Protein AF-V5GGC7-F1 (afdb_monomer_lite)

Foldseek 3Di:
DDDPPPPPVCCVPQPPQADPQQVCQVCQLPCVCVLLVNVVPDDPVCSNVVSQVLCCVQQNHPDGGDLVSVVSVVVSNCCRPPDVVVVVVQVVCVVPDPDDGDDDDDDDQPDPDHVVCSHHPPPDD

pLDDT: mean 83.16, std 19.88, range [35.62, 98.25]

Sequence (125 aa):
LGLPPTLPMKDCFLQDFTINLEEVDKTWVDIAPYLLDCNDTLPALKKGTVAKEVLDYYLGPGEKINKKNFKKFTQIFTDRLFAVPAEVSAKMQAKVNKSPVYVYHFNYSEGENNAAQSYIGSEIE

Structure (mmCIF, N/CA/C/O backbone):
data_AF-V5GGC7-F1
#
_entry.id   AF-V5GGC7-F1
#
loop_
_atom_site.group_PDB
_atom_site.id
_atom_site.type_symbol
_atom_site.label_atom_id
_atom_site.label_alt_id
_atom_site.label_comp_id
_atom_site.label_asym_id
_atom_site.label_entity_id
_atom_site.label_seq_id
_atom_site.pdbx_PDB_ins_code
_atom_site.Cartn_x
_atom_site.Cartn_y
_atom_site.Cartn_z
_atom_site.occupancy
_atom_site.B_iso_or_equiv
_atom_site.auth_seq_id
_atom_site.auth_comp_id
_atom_site.auth_asym_id
_atom_site.auth_atom_id
_atom_site.pdbx_PDB_model_num
ATOM 1 N N . LEU A 1 1 ? -7.652 52.460 -11.076 1.00 35.62 1 LEU A N 1
ATOM 2 C CA . LEU A 1 1 ? -8.289 51.126 -11.031 1.00 35.62 1 LEU A CA 1
ATOM 3 C C . LEU A 1 1 ? -7.218 50.141 -10.588 1.00 35.62 1 LEU A C 1
ATOM 5 O O . LEU A 1 1 ? -6.442 49.686 -11.415 1.00 35.62 1 LEU A O 1
ATOM 9 N N . GLY A 1 2 ? -7.066 49.961 -9.274 1.00 36.91 2 GLY A N 1
ATOM 10 C CA . GLY A 1 2 ? -6.073 49.038 -8.726 1.00 36.91 2 GLY A CA 1
ATOM 11 C C . GLY A 1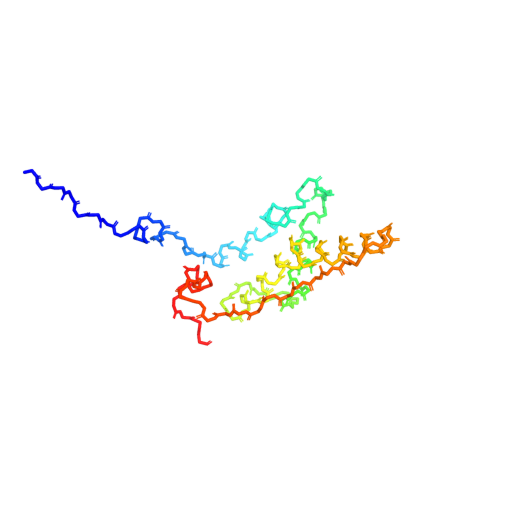 2 ? -6.534 47.611 -8.983 1.00 36.91 2 GLY A C 1
ATOM 12 O O . GLY A 1 2 ? -7.654 47.264 -8.614 1.00 36.91 2 GLY A O 1
ATOM 13 N N . LEU A 1 3 ? -5.701 46.819 -9.654 1.00 37.25 3 LEU A N 1
ATOM 14 C CA . LEU A 1 3 ? -5.888 45.375 -9.712 1.00 37.25 3 LEU A CA 1
ATOM 15 C C . LEU A 1 3 ? -5.900 44.846 -8.268 1.00 37.25 3 LEU A C 1
ATOM 17 O O . LEU A 1 3 ? -5.064 45.290 -7.473 1.00 37.25 3 LEU A O 1
ATOM 21 N N . PRO A 1 4 ? -6.838 43.957 -7.899 1.00 43.66 4 PRO A N 1
ATOM 22 C CA . PRO A 1 4 ? -6.819 43.358 -6.575 1.00 43.66 4 PRO A CA 1
ATOM 23 C C . PRO A 1 4 ? -5.471 42.651 -6.366 1.00 43.66 4 PRO A C 1
ATOM 25 O O . PRO A 1 4 ? -4.938 42.073 -7.321 1.00 43.66 4 PRO A O 1
ATOM 28 N N . PRO A 1 5 ? -4.901 42.705 -5.147 1.00 48.44 5 PRO A N 1
ATOM 29 C CA . PRO A 1 5 ? -3.684 41.977 -4.848 1.00 48.44 5 PRO A CA 1
ATOM 30 C C . PRO A 1 5 ? -3.945 40.507 -5.155 1.00 48.44 5 PRO A C 1
ATOM 32 O O . PRO A 1 5 ? -4.913 39.923 -4.667 1.00 48.44 5 PRO A O 1
ATOM 35 N N . THR A 1 6 ? -3.109 39.931 -6.014 1.00 53.75 6 THR A N 1
ATOM 36 C CA . THR A 1 6 ? -3.099 38.497 -6.264 1.00 53.75 6 THR A CA 1
ATOM 37 C C . THR A 1 6 ? -2.844 37.821 -4.926 1.00 53.75 6 THR A C 1
ATOM 39 O O . THR A 1 6 ? -1.709 37.824 -4.443 1.00 53.75 6 THR A O 1
ATOM 42 N N . LEU A 1 7 ? -3.895 37.280 -4.307 1.00 43.56 7 LEU A N 1
ATOM 43 C CA . LEU A 1 7 ? -3.731 36.288 -3.256 1.00 43.56 7 LEU A CA 1
ATOM 44 C C . LEU A 1 7 ? -2.772 35.231 -3.814 1.00 43.56 7 LEU A C 1
ATOM 46 O O . LEU A 1 7 ? -3.002 34.739 -4.927 1.00 43.56 7 LEU A O 1
ATOM 50 N N . PRO A 1 8 ? -1.653 34.944 -3.133 1.00 50.12 8 PRO A N 1
ATOM 51 C CA . PRO A 1 8 ? -0.705 33.976 -3.643 1.00 50.12 8 PRO A CA 1
ATOM 52 C C . PRO A 1 8 ? -1.450 32.644 -3.781 1.00 50.12 8 PRO A C 1
ATOM 54 O O . PRO A 1 8 ? -2.202 32.254 -2.897 1.00 50.12 8 PRO A O 1
ATOM 57 N N . MET A 1 9 ? -1.276 31.959 -4.913 1.00 42.69 9 MET A N 1
ATOM 58 C CA . MET A 1 9 ? -2.034 30.754 -5.299 1.00 42.69 9 MET A CA 1
ATOM 59 C C . MET A 1 9 ? -2.060 29.657 -4.214 1.00 42.69 9 MET A C 1
ATOM 61 O O . MET A 1 9 ? -3.005 28.875 -4.148 1.00 42.69 9 MET A O 1
ATOM 65 N N . LYS A 1 10 ? -1.061 29.655 -3.323 1.00 43.50 10 LYS A N 1
ATOM 66 C CA . LYS A 1 10 ? -0.992 28.823 -2.115 1.00 43.50 10 LYS A CA 1
ATOM 67 C C . LYS A 1 10 ? -2.172 29.036 -1.153 1.00 43.50 10 LYS A C 1
ATOM 69 O O . LYS A 1 10 ? -2.641 28.075 -0.566 1.00 43.50 10 LYS A O 1
ATOM 74 N N . ASP A 1 11 ? -2.704 30.250 -1.044 1.00 41.56 11 ASP A N 1
ATOM 75 C CA . ASP A 1 11 ? -3.773 30.576 -0.094 1.00 41.56 11 ASP A CA 1
ATOM 76 C C . ASP A 1 11 ? -5.158 30.177 -0.635 1.00 41.56 11 ASP A C 1
ATOM 78 O O . ASP A 1 11 ? -6.054 29.873 0.143 1.00 41.56 11 ASP A O 1
ATOM 82 N N . CYS A 1 12 ? -5.328 30.110 -1.963 1.00 38.84 12 CYS A N 1
ATOM 83 C CA . CYS A 1 12 ? -6.606 29.772 -2.608 1.00 38.84 12 CYS A CA 1
ATOM 84 C C . CYS A 1 12 ? -6.862 28.256 -2.717 1.00 38.84 12 CYS A C 1
ATOM 86 O O . CYS A 1 12 ? -8.011 27.838 -2.823 1.00 38.84 12 CYS A O 1
ATOM 88 N N . PHE A 1 13 ? -5.806 27.433 -2.720 1.00 42.31 13 PHE A N 1
ATOM 89 C CA . PHE A 1 13 ? -5.909 25.975 -2.896 1.00 42.31 13 PHE A CA 1
ATOM 90 C C . PHE A 1 13 ? -5.666 25.161 -1.617 1.00 42.31 13 PHE A C 1
ATOM 92 O O . PHE A 1 13 ? -6.007 23.981 -1.593 1.00 42.31 13 PHE A O 1
ATOM 99 N N . LEU A 1 14 ? -5.081 25.749 -0.566 1.00 44.50 14 LEU A N 1
ATOM 100 C CA . LEU A 1 14 ? -4.595 24.992 0.600 1.00 44.50 14 LEU A CA 1
ATOM 101 C C . LEU A 1 14 ? -5.358 25.253 1.903 1.00 44.50 14 LEU A C 1
ATOM 103 O O . LEU A 1 14 ? -5.061 24.605 2.901 1.00 44.50 14 LEU A O 1
ATOM 107 N N . GLN A 1 15 ? -6.331 26.168 1.925 1.00 40.88 15 GLN A N 1
ATOM 108 C CA . GLN A 1 15 ? -7.009 26.535 3.175 1.00 40.88 15 GLN A CA 1
ATOM 109 C C . GLN A 1 15 ? -7.952 25.458 3.742 1.00 40.88 15 GLN A C 1
ATOM 111 O O . GLN A 1 15 ? -8.310 25.572 4.907 1.00 40.88 15 GLN A O 1
ATOM 116 N N . ASP A 1 16 ? -8.270 24.389 2.998 1.00 46.44 16 ASP A N 1
ATOM 117 C CA . ASP A 1 16 ? -9.291 23.408 3.420 1.00 46.44 16 ASP A CA 1
ATOM 118 C C . ASP A 1 16 ? -8.895 21.920 3.317 1.00 46.44 16 ASP A C 1
ATOM 120 O O . ASP A 1 16 ? -9.721 21.045 3.564 1.00 46.44 16 ASP A O 1
ATOM 124 N N . PHE A 1 17 ? -7.642 21.574 2.998 1.00 55.06 17 PHE A N 1
ATOM 125 C CA . PHE A 1 17 ? -7.244 20.164 2.813 1.00 55.06 17 PHE A CA 1
ATOM 126 C C . PHE A 1 17 ? -6.549 19.554 4.042 1.00 55.06 17 PHE A C 1
ATOM 128 O O . PHE A 1 17 ? -5.549 18.848 3.923 1.00 55.06 17 PHE A O 1
ATOM 135 N N . THR A 1 18 ? -7.055 19.830 5.247 1.00 60.31 18 THR A N 1
ATOM 136 C CA . THR A 1 18 ? -6.588 19.104 6.441 1.00 60.31 18 THR A CA 1
ATOM 137 C C . THR A 1 18 ? -7.306 17.763 6.514 1.00 60.31 18 THR A C 1
ATOM 139 O O . THR A 1 18 ? -8.531 17.713 6.606 1.00 60.31 18 THR A O 1
ATOM 142 N N . ILE A 1 19 ? -6.555 16.661 6.486 1.00 73.62 19 ILE A N 1
ATOM 143 C CA . ILE A 1 19 ? -7.147 15.323 6.589 1.00 73.62 19 ILE A CA 1
ATOM 144 C C . ILE A 1 19 ? -7.630 15.089 8.026 1.00 73.62 19 ILE A C 1
ATOM 146 O O . ILE A 1 19 ? -6.834 15.058 8.968 1.00 73.62 19 ILE A O 1
ATOM 150 N N . ASN A 1 20 ? -8.931 14.845 8.193 1.00 87.50 20 ASN A N 1
ATOM 151 C CA . ASN A 1 20 ? -9.494 14.398 9.462 1.00 87.50 20 ASN A CA 1
ATOM 152 C C . ASN A 1 20 ? -9.248 12.891 9.662 1.00 87.50 20 ASN A C 1
ATOM 154 O O . ASN A 1 20 ? -10.041 12.050 9.241 1.00 87.50 20 ASN A O 1
ATOM 158 N N . LEU A 1 21 ? -8.137 12.542 10.318 1.00 89.38 21 LEU A N 1
ATOM 159 C CA . LEU A 1 21 ? -7.753 11.142 10.547 1.00 89.38 21 LEU A CA 1
ATOM 160 C C . LEU A 1 21 ? -8.768 10.357 11.388 1.00 89.38 21 LEU A C 1
ATOM 162 O O . LEU A 1 21 ? -8.889 9.151 11.205 1.00 89.38 21 LEU A O 1
ATOM 166 N N . GLU A 1 22 ? -9.510 11.018 12.279 1.00 91.69 22 GLU A N 1
ATOM 167 C CA . GLU A 1 22 ? -10.530 10.351 13.094 1.00 91.69 22 GLU A CA 1
ATOM 168 C C . GLU A 1 22 ? -11.735 9.923 12.243 1.00 91.69 22 GLU A C 1
ATOM 170 O O . GLU A 1 22 ? -12.304 8.852 12.447 1.00 91.69 22 GLU A O 1
ATOM 175 N N . GLU A 1 23 ? -12.124 10.745 11.270 1.00 92.25 23 GLU A N 1
ATOM 176 C CA . GLU A 1 23 ? -13.183 10.402 10.321 1.00 92.25 23 GLU A CA 1
ATOM 177 C C . GLU A 1 23 ? -12.750 9.278 9.377 1.00 92.25 23 GLU A C 1
ATOM 179 O O . GLU A 1 23 ? -13.516 8.340 9.145 1.00 92.25 23 GLU A O 1
ATOM 184 N N . VAL A 1 24 ? -11.503 9.326 8.902 1.00 92.88 24 VAL A N 1
ATOM 185 C CA . VAL A 1 24 ? -10.911 8.258 8.085 1.00 92.88 24 VAL A CA 1
ATOM 186 C C . VAL A 1 24 ? -10.876 6.937 8.858 1.00 92.88 24 VAL A C 1
ATOM 188 O O . VAL A 1 24 ? -11.276 5.919 8.308 1.00 92.88 24 VAL A O 1
ATOM 191 N N . ASP A 1 25 ? -10.468 6.941 10.131 1.00 95.75 25 ASP A N 1
ATOM 192 C CA . ASP A 1 25 ? -10.490 5.754 11.004 1.00 95.75 25 ASP A CA 1
ATOM 193 C C . ASP A 1 25 ? -11.897 5.156 11.120 1.00 95.75 25 ASP A C 1
ATOM 195 O O . ASP A 1 25 ? -12.100 3.962 10.899 1.00 95.75 25 ASP A O 1
ATOM 199 N N . LYS A 1 26 ? -12.896 6.006 11.393 1.00 96.56 26 LYS A N 1
ATOM 200 C CA . LYS A 1 26 ? -14.296 5.587 11.559 1.00 96.56 26 LYS A CA 1
ATOM 201 C C . LYS A 1 26 ? -14.909 5.013 10.284 1.00 96.56 26 LYS A C 1
ATOM 203 O O . LYS A 1 26 ? -15.737 4.112 10.372 1.00 96.56 26 LYS A O 1
ATOM 208 N N . THR A 1 27 ? -14.537 5.548 9.124 1.00 96.19 27 THR A N 1
ATOM 209 C CA . THR A 1 27 ? -15.151 5.215 7.827 1.00 96.19 27 THR A CA 1
ATOM 210 C C . THR A 1 27 ? -14.279 4.312 6.958 1.00 96.19 27 THR A C 1
ATOM 212 O O . THR A 1 27 ? -14.674 3.972 5.843 1.00 96.19 27 THR A O 1
AT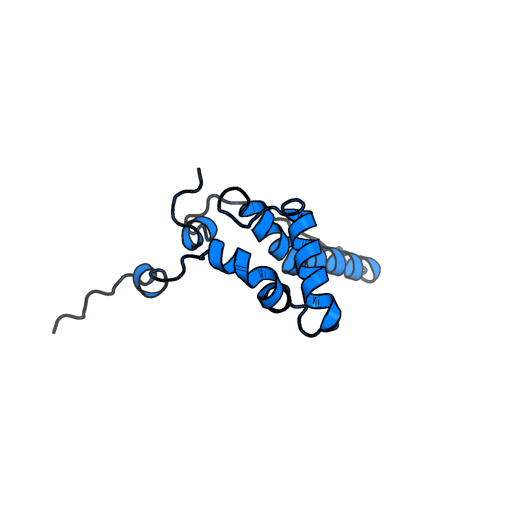OM 215 N N . TRP A 1 28 ? -13.114 3.877 7.456 1.00 96.00 28 TRP A N 1
ATOM 216 C CA . TRP A 1 28 ? -12.098 3.163 6.678 1.00 96.00 28 TRP A CA 1
ATOM 217 C C . TRP A 1 28 ? -12.663 1.987 5.879 1.00 96.00 28 TRP A C 1
ATOM 219 O O . TRP A 1 28 ? -12.391 1.851 4.691 1.00 96.00 28 TRP A O 1
ATOM 229 N N . VAL A 1 29 ? -13.490 1.160 6.518 1.00 95.81 29 VAL A N 1
ATOM 230 C CA . VAL A 1 29 ? -14.099 -0.037 5.916 1.00 95.81 29 VAL A CA 1
ATOM 231 C C . VAL A 1 29 ? -14.927 0.299 4.666 1.00 95.81 29 VAL A C 1
ATOM 233 O O . VAL A 1 29 ? -14.949 -0.493 3.722 1.00 95.81 29 VAL A O 1
ATOM 236 N N . ASP A 1 30 ? -15.555 1.476 4.637 1.00 95.12 30 ASP A N 1
ATOM 237 C CA . ASP A 1 30 ? -16.418 1.926 3.545 1.00 95.12 30 ASP A CA 1
ATOM 238 C C . ASP A 1 30 ? -15.625 2.619 2.430 1.00 95.12 30 ASP A C 1
ATOM 240 O O . ASP A 1 30 ? -15.897 2.406 1.247 1.00 95.12 30 ASP A O 1
ATOM 244 N N . ILE A 1 31 ? -14.623 3.431 2.791 1.00 95.44 31 ILE A N 1
ATOM 245 C CA . ILE A 1 31 ? -13.860 4.241 1.827 1.00 95.44 31 ILE A CA 1
ATOM 246 C C . ILE A 1 31 ? -12.656 3.504 1.233 1.00 95.44 31 ILE A C 1
ATOM 248 O O . ILE A 1 31 ? -12.283 3.768 0.087 1.00 95.44 31 ILE A O 1
ATOM 252 N N . ALA A 1 32 ? -12.055 2.559 1.965 1.00 96.06 32 ALA A N 1
ATOM 253 C CA . ALA A 1 32 ? -10.841 1.863 1.541 1.00 96.06 32 ALA A CA 1
ATOM 254 C C . ALA A 1 32 ? -10.977 1.178 0.174 1.00 96.06 32 ALA A C 1
ATOM 256 O O . ALA A 1 32 ? -10.048 1.302 -0.622 1.00 96.06 32 ALA A O 1
ATOM 257 N N . PRO A 1 33 ? -12.102 0.521 -0.180 1.00 95.62 33 PRO A N 1
ATOM 258 C CA . PRO A 1 33 ? -12.237 -0.082 -1.500 1.00 95.62 33 PRO A CA 1
ATOM 259 C C . PRO A 1 33 ? -12.109 0.911 -2.660 1.00 95.62 33 PRO A C 1
ATOM 261 O O . PRO A 1 33 ? -11.579 0.558 -3.711 1.00 95.62 33 PRO A O 1
ATOM 264 N N . TYR A 1 34 ? -12.574 2.148 -2.483 1.00 94.56 34 TYR A N 1
ATOM 265 C CA . TYR A 1 34 ? -12.455 3.198 -3.497 1.00 94.56 34 TYR A CA 1
ATOM 266 C C . TYR A 1 34 ? -11.039 3.771 -3.525 1.00 94.56 34 TYR A C 1
ATOM 268 O O . TYR A 1 34 ? -10.440 3.909 -4.587 1.00 94.56 34 TYR A O 1
ATOM 276 N N . LEU A 1 35 ? -10.480 4.043 -2.347 1.00 93.38 35 LEU A N 1
ATOM 277 C CA . LEU A 1 35 ? -9.141 4.605 -2.194 1.00 93.38 35 LEU A CA 1
ATOM 278 C C . LEU A 1 35 ? -8.020 3.667 -2.666 1.00 93.38 35 LEU A C 1
ATOM 280 O O . LEU A 1 35 ? -6.995 4.123 -3.165 1.00 93.38 35 LEU A O 1
ATOM 284 N N . LEU A 1 36 ? -8.213 2.358 -2.506 1.00 95.06 36 LEU A N 1
ATOM 285 C CA . LEU A 1 36 ? -7.262 1.314 -2.891 1.00 95.06 36 LEU A CA 1
ATOM 286 C C . LEU A 1 36 ? -7.540 0.740 -4.286 1.00 95.06 36 LEU A C 1
ATOM 288 O O . LEU A 1 36 ? -6.967 -0.296 -4.640 1.00 95.06 36 LEU A O 1
ATOM 292 N N . ASP A 1 37 ? -8.426 1.383 -5.054 1.00 93.94 37 ASP A N 1
ATOM 293 C CA . ASP A 1 37 ? -8.836 0.971 -6.398 1.00 93.94 37 ASP A CA 1
ATOM 294 C C . ASP A 1 37 ? -9.180 -0.527 -6.465 1.00 93.94 37 ASP A C 1
ATOM 296 O O . ASP A 1 37 ? -8.614 -1.316 -7.225 1.00 93.94 37 ASP A O 1
ATOM 300 N N . CYS A 1 38 ? -10.025 -0.977 -5.538 1.00 92.88 38 CYS A N 1
ATOM 301 C CA . CYS A 1 38 ? -10.469 -2.366 -5.475 1.00 92.88 38 CYS A CA 1
ATOM 302 C C . CYS A 1 38 ? -11.989 -2.527 -5.365 1.00 92.88 38 CYS A C 1
ATOM 304 O O . CYS A 1 38 ? -12.478 -3.659 -5.364 1.00 92.88 38 CYS A O 1
ATOM 306 N N . ASN A 1 39 ? -12.746 -1.426 -5.376 1.00 94.00 39 ASN A N 1
ATOM 307 C CA . ASN A 1 39 ? -14.205 -1.417 -5.321 1.00 94.00 39 ASN A CA 1
ATOM 308 C C . ASN A 1 39 ? -14.854 -2.298 -6.401 1.00 94.00 39 ASN A C 1
ATOM 310 O O . ASN A 1 39 ? -15.790 -3.036 -6.096 1.00 94.00 39 ASN A O 1
ATOM 314 N N . ASP A 1 40 ? -14.333 -2.268 -7.625 1.00 93.88 40 ASP A N 1
ATOM 315 C C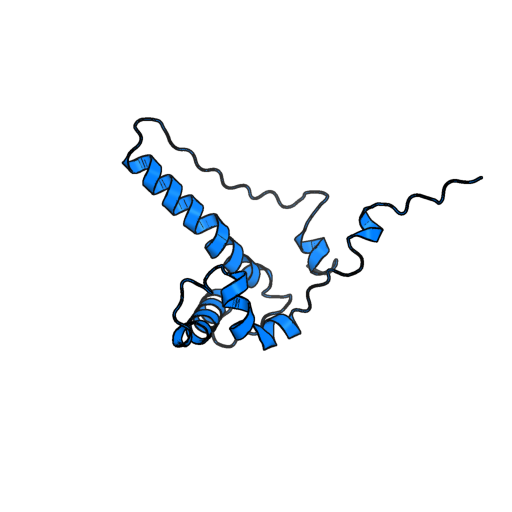A . ASP A 1 40 ? -14.913 -3.013 -8.751 1.00 93.88 40 ASP A CA 1
ATOM 316 C C . ASP A 1 40 ? -14.242 -4.380 -8.969 1.00 93.88 40 ASP A C 1
ATOM 318 O O . ASP A 1 40 ? -14.671 -5.170 -9.805 1.00 93.88 40 ASP A O 1
ATOM 322 N N . THR A 1 41 ? -13.204 -4.689 -8.184 1.00 93.38 41 THR A N 1
ATOM 323 C CA . THR A 1 41 ? -12.438 -5.947 -8.285 1.00 93.38 41 THR A CA 1
ATOM 324 C C . THR A 1 41 ? -12.735 -6.921 -7.145 1.00 93.38 41 THR A C 1
ATOM 326 O O . THR A 1 41 ? -12.583 -8.133 -7.307 1.00 93.38 41 THR A O 1
ATOM 329 N N . LEU A 1 42 ? -13.180 -6.417 -5.989 1.00 94.00 42 LEU A N 1
ATOM 330 C CA . LEU A 1 42 ? -13.533 -7.230 -4.831 1.00 94.00 42 LEU A CA 1
ATOM 331 C C . LEU A 1 42 ? -15.042 -7.514 -4.781 1.00 94.00 42 LEU A C 1
ATOM 333 O O . LEU A 1 42 ? -15.851 -6.591 -4.911 1.00 94.00 42 LEU A O 1
ATOM 337 N N . PRO A 1 43 ? -15.452 -8.761 -4.474 1.00 95.75 43 PRO A N 1
ATOM 338 C CA . PRO A 1 43 ? -16.839 -9.063 -4.141 1.00 95.75 43 PRO A CA 1
ATOM 339 C C . PRO A 1 43 ? -17.327 -8.202 -2.972 1.00 95.75 43 PRO A C 1
ATOM 341 O O . PRO A 1 43 ? -16.604 -8.042 -1.987 1.00 95.75 43 PRO A O 1
ATOM 344 N N . ALA A 1 44 ? -18.570 -7.712 -3.033 1.00 92.06 44 ALA A N 1
ATOM 345 C CA . ALA A 1 44 ? -19.134 -6.807 -2.023 1.00 92.06 44 ALA A CA 1
ATOM 346 C C . ALA A 1 44 ? -18.987 -7.336 -0.583 1.00 92.06 44 ALA A C 1
ATOM 348 O O . ALA A 1 44 ? -18.572 -6.600 0.306 1.00 92.06 44 ALA A O 1
ATOM 349 N N . LEU A 1 45 ? -19.219 -8.638 -0.380 1.00 93.94 45 LEU A N 1
ATOM 350 C CA . LEU A 1 45 ? -19.097 -9.312 0.920 1.00 93.94 45 LEU A CA 1
ATOM 351 C C . LEU A 1 45 ? -17.666 -9.342 1.483 1.00 93.94 45 LEU A C 1
ATOM 353 O O . LEU A 1 45 ? -17.493 -9.551 2.678 1.00 93.94 45 LEU A O 1
ATOM 357 N N . LYS A 1 46 ? -16.640 -9.168 0.640 1.00 95.94 46 LYS A N 1
ATOM 358 C CA . LYS A 1 46 ? -15.226 -9.218 1.045 1.00 95.94 46 LYS A CA 1
ATOM 359 C C . LYS A 1 46 ? -14.612 -7.843 1.276 1.00 95.94 46 LYS A C 1
ATOM 361 O O . LYS A 1 46 ? -13.589 -7.770 1.947 1.00 95.94 46 LYS A O 1
ATOM 366 N N . LYS A 1 47 ? -15.212 -6.772 0.744 1.00 95.00 47 LYS A N 1
ATOM 367 C CA . LYS A 1 47 ? -14.662 -5.407 0.807 1.00 95.00 47 LYS A CA 1
ATOM 368 C C . LYS A 1 47 ? -14.307 -4.999 2.234 1.00 95.00 47 LYS A C 1
ATOM 370 O O . LYS A 1 47 ? -13.172 -4.608 2.483 1.00 95.00 47 LYS A O 1
ATOM 375 N N . GLY A 1 48 ? -15.241 -5.179 3.168 1.00 95.50 48 GLY A N 1
ATOM 376 C CA . GLY A 1 48 ? -15.018 -4.775 4.552 1.00 95.50 48 GLY A CA 1
ATOM 377 C C . GLY A 1 48 ? -13.985 -5.632 5.289 1.00 95.50 48 GLY A C 1
ATOM 378 O O . GLY A 1 48 ? -13.147 -5.099 6.012 1.00 95.50 48 GLY A O 1
ATOM 379 N N . THR A 1 49 ? -13.992 -6.950 5.061 1.00 96.50 49 THR A N 1
ATOM 380 C CA . THR A 1 49 ? -12.995 -7.864 5.642 1.00 96.50 49 THR A CA 1
ATOM 381 C C . THR A 1 49 ? -11.591 -7.536 5.146 1.00 96.50 49 THR A C 1
ATOM 383 O O . THR A 1 49 ? -10.693 -7.355 5.958 1.00 96.50 49 THR A O 1
ATOM 386 N N . VAL A 1 50 ? -11.417 -7.375 3.831 1.00 96.81 50 VAL A N 1
ATOM 387 C CA . VAL A 1 50 ? -10.117 -7.051 3.228 1.00 96.81 50 VAL A CA 1
ATOM 388 C C . VAL A 1 50 ? -9.630 -5.674 3.677 1.00 96.81 50 VAL A C 1
ATOM 390 O O . VAL A 1 50 ? -8.460 -5.532 4.018 1.00 96.81 50 VAL A O 1
ATOM 393 N N . ALA A 1 51 ? -10.509 -4.666 3.732 1.00 96.62 51 ALA A N 1
ATOM 394 C CA . ALA A 1 51 ? -10.149 -3.336 4.223 1.00 96.62 51 ALA A CA 1
ATOM 395 C C . ALA A 1 51 ? -9.582 -3.387 5.651 1.00 96.62 51 ALA A C 1
ATOM 397 O O . ALA A 1 51 ? -8.566 -2.749 5.936 1.00 96.62 51 ALA A O 1
ATOM 398 N N . LYS A 1 52 ? -10.207 -4.178 6.531 1.00 97.00 52 LYS A N 1
ATOM 399 C CA . LYS A 1 52 ? -9.737 -4.377 7.903 1.00 97.00 52 LYS A CA 1
ATOM 400 C C . LYS A 1 52 ? -8.418 -5.150 7.959 1.00 97.00 52 LYS A C 1
ATOM 402 O O . LYS A 1 52 ? -7.499 -4.704 8.631 1.00 97.00 52 LYS A O 1
ATOM 407 N N . GLU A 1 53 ? -8.304 -6.262 7.236 1.00 97.38 53 GLU A N 1
ATOM 408 C CA . GLU A 1 53 ? -7.083 -7.082 7.204 1.00 97.38 53 GLU A CA 1
ATOM 409 C C . GLU A 1 53 ? -5.868 -6.293 6.705 1.00 97.38 53 GLU A C 1
ATOM 411 O O . GLU A 1 53 ? -4.780 -6.409 7.267 1.00 97.38 53 GLU A O 1
ATOM 416 N N . VAL A 1 54 ? -6.054 -5.455 5.679 1.00 97.12 54 VAL A N 1
ATOM 417 C CA . VAL A 1 54 ? -5.003 -4.557 5.189 1.00 97.12 54 VAL A CA 1
ATOM 418 C C . VAL A 1 54 ? -4.603 -3.568 6.280 1.00 97.12 54 VAL A C 1
ATOM 420 O O . VAL A 1 54 ? -3.416 -3.419 6.551 1.00 97.12 54 VAL A O 1
ATOM 423 N N . LEU A 1 55 ? -5.560 -2.919 6.945 1.00 97.31 55 LEU A N 1
ATOM 424 C CA . LEU A 1 55 ? -5.235 -1.969 8.010 1.00 97.31 55 LEU A CA 1
ATOM 425 C C . LEU A 1 55 ? -4.483 -2.643 9.167 1.00 97.31 55 LEU A C 1
ATOM 427 O O . LEU A 1 55 ? -3.436 -2.149 9.585 1.00 97.31 55 LEU A O 1
ATOM 431 N N . ASP A 1 56 ? -4.978 -3.797 9.620 1.00 98.00 56 ASP A N 1
ATOM 432 C CA . ASP A 1 56 ? -4.385 -4.590 10.697 1.00 98.00 56 ASP A CA 1
ATOM 433 C C . ASP A 1 56 ? -2.958 -5.051 10.337 1.00 98.00 56 ASP A C 1
ATOM 435 O O . ASP A 1 56 ? -2.085 -5.074 11.205 1.00 98.00 56 ASP A O 1
ATOM 439 N N . TYR A 1 57 ? -2.683 -5.369 9.065 1.00 97.94 57 TYR A N 1
ATOM 440 C CA . TYR A 1 57 ? -1.340 -5.737 8.598 1.00 97.94 57 TYR A CA 1
ATOM 441 C C . TYR A 1 57 ? -0.335 -4.579 8.711 1.00 97.94 57 TYR A C 1
ATOM 443 O O . TYR A 1 57 ? 0.800 -4.792 9.139 1.00 97.94 57 TYR A O 1
ATOM 451 N N . TYR A 1 58 ? -0.729 -3.353 8.350 1.00 97.94 58 TYR A N 1
ATOM 452 C CA . TYR A 1 58 ? 0.184 -2.201 8.362 1.00 97.94 58 TYR A CA 1
ATOM 453 C C . TYR A 1 58 ? 0.301 -1.534 9.735 1.00 97.94 58 TYR A C 1
ATOM 455 O O . TYR A 1 58 ? 1.394 -1.111 10.126 1.00 97.94 58 TYR A O 1
ATOM 463 N N . LEU A 1 59 ? -0.809 -1.393 10.462 1.00 97.44 59 LEU A N 1
ATOM 464 C CA . LEU A 1 59 ? -0.840 -0.657 11.729 1.00 97.44 59 LEU A CA 1
ATOM 465 C C . LEU A 1 59 ? -0.672 -1.569 12.944 1.00 97.44 59 LEU A C 1
ATOM 467 O O . LEU A 1 59 ? -0.064 -1.145 13.926 1.00 97.44 59 LEU A O 1
ATOM 471 N N . GLY A 1 60 ? -1.119 -2.818 12.840 1.00 96.88 60 GLY A N 1
ATOM 472 C CA . GLY A 1 60 ? -1.273 -3.754 13.947 1.00 96.88 60 GLY A CA 1
ATOM 473 C C . GLY A 1 60 ? -2.759 -4.006 14.251 1.00 96.88 60 GLY A C 1
ATOM 474 O O . GLY A 1 60 ? -3.579 -3.110 14.042 1.00 96.88 60 GLY A O 1
ATOM 475 N N . PRO A 1 61 ? -3.132 -5.201 14.750 1.00 96.94 61 PRO A N 1
ATOM 476 C CA . PRO A 1 61 ? -4.531 -5.543 14.992 1.00 96.94 61 PRO A CA 1
ATOM 477 C C . PRO A 1 61 ? -5.235 -4.566 15.942 1.00 96.94 61 PRO A C 1
ATOM 479 O O . PRO A 1 61 ? -4.857 -4.449 17.107 1.00 96.94 61 PRO A O 1
ATOM 482 N N . GLY A 1 62 ? -6.294 -3.910 15.459 1.00 93.00 62 GLY A N 1
ATOM 483 C CA . GLY A 1 62 ? -7.116 -2.992 16.260 1.00 93.00 62 GLY A CA 1
ATOM 484 C C . GLY A 1 62 ? -6.499 -1.613 16.529 1.00 93.00 62 GLY A C 1
ATOM 485 O O . GLY A 1 62 ? -7.070 -0.839 17.301 1.00 93.00 62 GLY A O 1
ATOM 486 N N . GLU A 1 63 ? -5.365 -1.290 15.906 1.00 96.12 63 GLU A N 1
ATOM 487 C CA . GLU A 1 63 ? -4.760 0.040 15.976 1.00 96.12 63 GLU A CA 1
ATOM 488 C C . GLU A 1 63 ? -5.569 1.063 15.168 1.00 96.12 63 GLU A C 1
ATOM 490 O O . GLU A 1 63 ? -5.982 0.802 14.039 1.00 96.12 63 GLU A O 1
ATOM 495 N N . LYS A 1 64 ? -5.767 2.255 15.742 1.00 95.75 64 LYS A N 1
ATOM 496 C CA . LYS A 1 64 ? -6.502 3.352 15.091 1.00 95.75 64 LYS A CA 1
ATOM 497 C C . LYS A 1 64 ? -5.601 4.197 14.210 1.00 95.75 64 LYS A C 1
ATOM 499 O O . LYS A 1 64 ? -4.459 4.463 14.586 1.00 95.75 64 LYS A O 1
ATOM 504 N N . ILE A 1 65 ? -6.127 4.736 13.118 1.00 94.06 65 ILE A N 1
ATOM 505 C CA . ILE A 1 65 ? -5.416 5.702 12.271 1.00 94.06 65 ILE A CA 1
ATOM 506 C C . ILE A 1 65 ? -5.201 7.007 13.051 1.00 94.06 65 ILE A C 1
ATOM 508 O O . ILE A 1 65 ? -6.139 7.614 13.562 1.00 94.06 65 ILE A O 1
ATOM 512 N N . ASN A 1 66 ? -3.947 7.451 13.172 1.00 90.81 66 ASN A N 1
ATOM 513 C CA . ASN A 1 66 ? -3.587 8.683 13.875 1.00 90.81 66 ASN A CA 1
ATOM 514 C C . ASN A 1 66 ? -2.247 9.256 13.373 1.00 90.81 66 ASN A C 1
ATOM 516 O O . ASN A 1 66 ? -1.530 8.629 12.596 1.00 90.81 66 ASN A O 1
ATOM 520 N N . LYS A 1 67 ? -1.869 10.457 13.835 1.00 88.38 67 LYS A N 1
ATOM 521 C CA . LYS A 1 67 ? -0.632 11.124 13.385 1.00 88.38 67 LYS A CA 1
ATOM 522 C C . LYS A 1 67 ? 0.634 10.279 13.620 1.00 88.38 67 LYS A C 1
ATOM 524 O O . LYS A 1 67 ? 1.525 10.285 12.778 1.00 88.38 67 LYS A O 1
ATOM 529 N N . LYS A 1 68 ? 0.703 9.502 14.710 1.00 90.44 68 LYS A N 1
ATOM 530 C CA . LYS A 1 68 ? 1.894 8.704 15.071 1.00 90.44 68 LYS A CA 1
ATOM 531 C C . LYS A 1 68 ? 2.136 7.545 14.108 1.00 90.44 68 LYS A C 1
ATOM 533 O O . LYS A 1 68 ? 3.282 7.169 13.878 1.00 90.44 68 LYS A O 1
ATOM 538 N N . ASN A 1 69 ? 1.071 6.964 13.556 1.00 92.75 69 ASN A N 1
ATOM 539 C CA . ASN A 1 69 ? 1.166 5.855 12.608 1.00 92.75 69 ASN A CA 1
ATOM 540 C C . ASN A 1 69 ? 0.885 6.266 11.155 1.00 92.75 69 ASN A C 1
ATOM 542 O O . ASN A 1 69 ? 0.875 5.408 10.273 1.00 92.75 69 ASN A O 1
ATOM 546 N N . PHE A 1 70 ? 0.764 7.569 10.880 1.00 89.06 70 PHE A N 1
ATOM 547 C CA . PHE A 1 70 ? 0.412 8.082 9.560 1.00 89.06 70 PHE A CA 1
ATOM 548 C C . PHE A 1 70 ? 1.363 7.619 8.452 1.00 89.06 70 PHE A C 1
ATOM 550 O O . PHE A 1 70 ? 0.913 7.267 7.369 1.00 89.06 70 PHE A O 1
ATOM 557 N N . LYS A 1 71 ? 2.672 7.533 8.722 1.00 89.00 71 LYS A N 1
ATOM 558 C CA . LYS A 1 71 ? 3.644 7.017 7.744 1.00 89.00 71 LYS A CA 1
ATOM 559 C C . LYS A 1 71 ? 3.358 5.565 7.335 1.00 89.00 71 LYS A C 1
ATOM 561 O O . LYS A 1 71 ? 3.524 5.214 6.173 1.00 89.00 71 LYS A O 1
ATOM 566 N N . LYS A 1 72 ? 2.935 4.718 8.279 1.00 95.06 72 LYS A N 1
ATOM 567 C CA . LYS A 1 72 ? 2.548 3.327 7.988 1.00 95.06 72 LYS A CA 1
ATOM 568 C C . LYS A 1 72 ? 1.208 3.276 7.258 1.00 95.06 72 LYS A C 1
ATOM 570 O O . LYS A 1 72 ? 1.043 2.481 6.344 1.00 95.06 72 LYS A O 1
ATOM 575 N N . PHE A 1 73 ? 0.280 4.155 7.631 1.00 94.81 73 PHE A N 1
ATOM 576 C CA . PHE A 1 73 ? -1.000 4.293 6.948 1.00 94.81 73 PHE A CA 1
ATOM 577 C C . PHE A 1 73 ? -0.822 4.701 5.477 1.00 94.81 73 PHE A C 1
ATOM 579 O O . PHE A 1 73 ? -1.372 4.053 4.591 1.00 94.81 73 PHE A O 1
ATOM 586 N N . THR A 1 74 ? 0.010 5.705 5.180 1.00 91.69 74 THR A N 1
ATOM 587 C CA . THR A 1 74 ? 0.290 6.110 3.792 1.00 91.69 74 THR A CA 1
ATOM 588 C C . THR A 1 74 ? 1.071 5.061 3.009 1.00 91.69 74 THR A C 1
ATOM 590 O O . THR A 1 74 ? 0.908 4.968 1.792 1.00 91.69 74 THR A O 1
ATOM 593 N N . GLN A 1 75 ? 1.855 4.216 3.684 1.00 95.12 75 GLN A N 1
ATOM 594 C CA . GLN A 1 75 ? 2.544 3.097 3.045 1.00 95.12 75 GLN A CA 1
ATOM 595 C C . GLN A 1 75 ? 1.574 2.111 2.373 1.00 95.12 75 GLN A C 1
ATOM 597 O O . GLN A 1 75 ? 1.918 1.567 1.327 1.00 95.12 75 GLN A O 1
ATOM 602 N N . ILE A 1 76 ? 0.347 1.952 2.889 1.00 96.88 76 ILE A N 1
ATOM 603 C CA . ILE A 1 76 ? -0.702 1.135 2.252 1.00 96.88 76 ILE A CA 1
ATOM 604 C C . ILE A 1 76 ? -0.921 1.582 0.800 1.00 96.88 76 ILE A C 1
ATOM 606 O O . ILE A 1 76 ? -0.950 0.767 -0.122 1.00 96.88 76 ILE A O 1
ATOM 610 N N . PHE A 1 77 ? -1.051 2.893 0.592 1.00 95.25 77 PHE A N 1
ATOM 611 C CA . PHE A 1 77 ? -1.303 3.491 -0.717 1.00 95.25 77 PHE A CA 1
ATOM 612 C C . PHE A 1 77 ? -0.077 3.385 -1.618 1.00 95.25 77 PHE A C 1
ATOM 614 O O . PHE A 1 77 ? -0.211 3.029 -2.787 1.00 95.25 77 PHE A O 1
ATOM 621 N N . THR A 1 78 ? 1.115 3.644 -1.070 1.00 94.69 78 THR A N 1
ATOM 622 C CA . THR A 1 78 ? 2.382 3.464 -1.791 1.00 94.69 78 THR A CA 1
ATOM 623 C C . THR A 1 78 ? 2.497 2.047 -2.339 1.00 94.69 78 THR A C 1
ATOM 625 O O . THR A 1 78 ? 2.737 1.873 -3.534 1.00 94.69 78 THR A O 1
ATOM 628 N N . ASP A 1 79 ? 2.274 1.039 -1.498 1.00 97.06 79 ASP A N 1
ATOM 629 C CA . ASP A 1 79 ? 2.424 -0.361 -1.881 1.00 97.06 79 ASP A CA 1
ATOM 630 C C . ASP A 1 79 ? 1.347 -0.781 -2.886 1.00 97.06 79 ASP A C 1
ATOM 632 O O . ASP A 1 79 ? 1.667 -1.350 -3.934 1.00 97.06 79 ASP A O 1
ATOM 636 N N . ARG A 1 80 ? 0.078 -0.453 -2.608 1.00 95.50 80 ARG A N 1
ATOM 637 C CA . ARG A 1 80 ? -1.065 -0.854 -3.438 1.00 95.50 80 ARG A CA 1
ATOM 638 C C . ARG A 1 80 ? -1.076 -0.192 -4.816 1.00 95.50 80 ARG A C 1
ATOM 640 O O . ARG A 1 80 ? -1.390 -0.878 -5.791 1.00 95.50 80 ARG A O 1
ATOM 647 N N . LEU A 1 81 ? -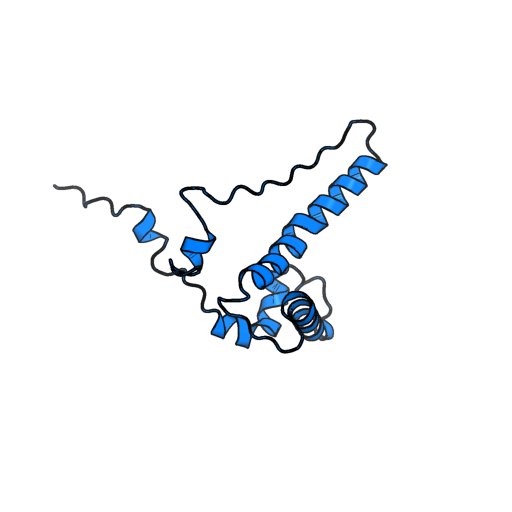0.800 1.112 -4.889 1.00 95.25 81 LEU A N 1
ATOM 648 C CA . LEU A 1 81 ? -1.005 1.919 -6.098 1.00 95.25 81 LEU A CA 1
ATOM 649 C C . LEU A 1 81 ? 0.272 2.101 -6.926 1.00 95.25 81 LEU A C 1
ATOM 651 O O . LEU A 1 81 ? 0.178 2.292 -8.136 1.00 95.25 81 LEU A O 1
ATOM 655 N N . PHE A 1 82 ? 1.458 2.019 -6.311 1.00 94.88 82 PHE A N 1
ATOM 656 C CA . PHE A 1 82 ? 2.714 2.361 -6.987 1.00 94.88 82 PHE A CA 1
ATOM 657 C C . PHE A 1 82 ? 3.765 1.253 -6.913 1.00 94.88 82 PHE A C 1
ATOM 659 O O . PHE A 1 82 ? 4.154 0.718 -7.951 1.00 94.88 82 PHE A O 1
ATOM 666 N N . ALA A 1 83 ? 4.227 0.886 -5.716 1.00 96.31 83 ALA A N 1
ATOM 667 C CA . ALA A 1 83 ? 5.421 0.061 -5.554 1.00 96.31 83 ALA A CA 1
ATOM 668 C C . ALA A 1 83 ? 5.231 -1.367 -6.088 1.00 96.31 83 ALA A C 1
ATOM 670 O O . ALA A 1 83 ? 6.017 -1.809 -6.930 1.00 96.31 83 ALA A O 1
ATOM 671 N N . VAL A 1 84 ? 4.168 -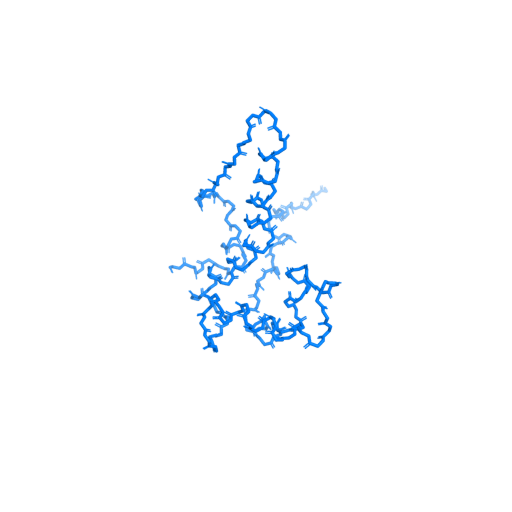2.068 -5.670 1.00 96.56 84 VAL A N 1
ATOM 672 C CA . VAL A 1 84 ? 3.912 -3.445 -6.126 1.00 96.56 84 VAL A CA 1
ATOM 673 C C . VAL A 1 84 ? 3.610 -3.491 -7.631 1.00 96.56 84 VAL A C 1
ATOM 675 O O . VAL A 1 84 ? 4.246 -4.287 -8.328 1.00 96.56 84 VAL A O 1
ATOM 678 N N . PRO A 1 85 ? 2.721 -2.643 -8.196 1.00 96.19 85 PRO A N 1
ATOM 679 C CA . PRO A 1 85 ? 2.507 -2.616 -9.642 1.00 96.19 85 PRO A CA 1
ATOM 680 C C . PRO A 1 85 ? 3.777 -2.310 -10.443 1.00 96.19 85 PRO A C 1
ATOM 682 O O . PRO A 1 85 ? 4.008 -2.955 -11.468 1.00 96.19 85 PRO A O 1
ATOM 685 N N . ALA A 1 86 ? 4.621 -1.377 -9.987 1.00 97.44 86 ALA A N 1
ATOM 686 C CA . ALA A 1 86 ? 5.882 -1.050 -10.651 1.00 97.44 86 ALA A CA 1
ATOM 687 C C . ALA A 1 86 ? 6.849 -2.244 -10.651 1.00 97.44 86 ALA A C 1
ATOM 689 O O . ALA A 1 86 ? 7.386 -2.603 -11.702 1.00 97.44 86 ALA A O 1
ATOM 690 N N . GLU A 1 87 ? 7.023 -2.905 -9.503 1.00 97.56 87 GLU A N 1
ATOM 691 C CA . GLU A 1 87 ? 7.869 -4.093 -9.373 1.00 97.56 87 GLU A CA 1
ATOM 692 C C . GLU A 1 87 ? 7.391 -5.231 -10.285 1.00 97.56 87 GLU A C 1
ATOM 694 O O . GLU A 1 87 ? 8.178 -5.806 -11.046 1.00 97.56 87 GLU A O 1
ATOM 699 N N . VAL A 1 88 ? 6.095 -5.553 -10.231 1.00 97.94 88 VAL A N 1
ATOM 700 C CA . VAL A 1 88 ? 5.498 -6.630 -11.028 1.00 97.94 88 VAL A CA 1
ATOM 701 C C . VAL A 1 88 ? 5.635 -6.326 -12.518 1.00 97.94 88 VAL A C 1
ATOM 703 O O . VAL A 1 88 ? 6.063 -7.195 -13.279 1.00 97.94 88 VAL A O 1
ATOM 706 N N . SER A 1 89 ? 5.355 -5.089 -12.932 1.00 97.81 89 SER A N 1
ATOM 707 C CA . SER A 1 89 ? 5.449 -4.663 -14.332 1.00 97.81 89 SER A CA 1
ATOM 708 C C . SER A 1 89 ? 6.882 -4.732 -14.854 1.00 97.81 89 SER A C 1
ATOM 710 O O . SER A 1 89 ? 7.116 -5.278 -15.933 1.00 97.81 89 SER A O 1
ATOM 712 N N . ALA A 1 90 ? 7.861 -4.255 -14.079 1.00 97.94 90 ALA A N 1
ATOM 713 C CA . ALA A 1 90 ? 9.270 -4.328 -14.453 1.00 97.94 90 ALA A CA 1
ATOM 714 C C . ALA A 1 90 ? 9.741 -5.782 -14.597 1.00 97.94 90 ALA A C 1
ATOM 716 O O . ALA A 1 90 ? 10.377 -6.134 -15.592 1.00 97.94 90 ALA A O 1
ATOM 717 N N . LYS A 1 91 ? 9.361 -6.660 -13.656 1.00 97.56 91 LYS A N 1
ATOM 718 C CA . LYS A 1 91 ? 9.646 -8.102 -13.734 1.00 97.56 91 LYS A CA 1
ATOM 719 C C . LYS A 1 91 ? 8.988 -8.752 -14.950 1.00 97.56 91 LYS A C 1
ATOM 721 O O . LYS A 1 91 ? 9.608 -9.595 -15.594 1.00 97.56 91 LYS A O 1
ATOM 726 N N . MET A 1 92 ? 7.747 -8.388 -15.273 1.00 98.25 92 MET A N 1
ATOM 727 C CA . MET A 1 92 ? 7.052 -8.894 -16.460 1.00 98.25 92 MET A CA 1
ATOM 728 C C . MET A 1 92 ? 7.738 -8.442 -17.751 1.00 98.25 92 MET A C 1
ATOM 730 O O . MET A 1 92 ? 7.977 -9.277 -18.620 1.00 98.25 92 MET A O 1
ATOM 734 N N . GLN A 1 93 ? 8.126 -7.167 -17.860 1.00 97.94 93 GLN A N 1
ATOM 735 C CA . GLN A 1 93 ? 8.866 -6.674 -19.022 1.00 97.94 93 GLN A CA 1
ATOM 736 C C . GLN A 1 93 ? 10.234 -7.347 -19.160 1.00 97.94 93 GLN A C 1
ATOM 738 O O . GLN A 1 93 ? 10.579 -7.793 -20.251 1.00 97.94 93 GLN A O 1
ATOM 743 N N . ALA A 1 94 ? 10.985 -7.491 -18.066 1.00 97.38 94 ALA A N 1
ATOM 744 C CA . ALA A 1 94 ? 12.304 -8.121 -18.081 1.00 97.38 94 ALA A CA 1
ATOM 745 C C . ALA A 1 94 ? 12.265 -9.592 -18.533 1.00 97.38 94 ALA A C 1
ATOM 747 O O . ALA A 1 94 ? 13.236 -10.088 -19.095 1.00 97.38 94 ALA A O 1
ATOM 748 N N . LYS A 1 95 ? 11.144 -10.296 -18.319 1.00 97.56 95 LYS A N 1
ATOM 749 C CA . LYS A 1 95 ? 10.971 -11.690 -18.764 1.00 97.56 95 LYS A CA 1
ATOM 750 C C . LYS A 1 95 ? 10.831 -11.840 -20.278 1.00 97.56 95 LYS A C 1
ATOM 752 O O . LYS A 1 95 ? 11.157 -12.902 -20.799 1.00 97.56 95 LYS A O 1
ATOM 757 N N . VAL A 1 96 ? 10.294 -10.833 -20.964 1.00 97.50 96 VAL A N 1
ATOM 758 C CA . VAL A 1 96 ? 9.951 -10.928 -22.396 1.00 97.50 96 VAL A CA 1
ATOM 759 C C . VAL A 1 96 ? 10.823 -10.042 -23.280 1.00 97.50 96 VAL A C 1
ATOM 761 O O . VAL A 1 96 ? 10.954 -10.304 -24.475 1.00 97.50 96 VAL A O 1
ATOM 764 N N . ASN A 1 97 ? 11.414 -8.991 -22.715 1.00 95.50 97 ASN A N 1
ATOM 765 C CA . ASN A 1 97 ? 12.211 -8.026 -23.451 1.00 95.50 97 ASN A CA 1
ATOM 766 C C . ASN A 1 97 ? 13.680 -8.467 -23.546 1.00 95.50 97 ASN A C 1
ATOM 768 O O . ASN A 1 97 ? 14.239 -9.030 -22.610 1.00 95.50 97 ASN A O 1
ATOM 772 N N . LYS A 1 98 ? 14.316 -8.181 -24.686 1.00 95.94 98 LYS A N 1
ATOM 773 C CA . LYS A 1 98 ? 15.760 -8.395 -24.893 1.00 95.94 98 LYS A CA 1
ATOM 774 C C . LYS A 1 98 ? 16.590 -7.182 -24.470 1.00 95.94 98 LYS A C 1
ATOM 776 O O . LYS A 1 98 ? 17.790 -7.316 -24.246 1.00 95.94 98 LYS A O 1
ATOM 781 N N . SER A 1 99 ? 15.962 -6.010 -24.389 1.00 96.88 99 SER A N 1
ATOM 782 C CA . SER A 1 99 ? 16.602 -4.785 -23.912 1.00 96.88 99 SER A CA 1
ATOM 783 C C . SER A 1 99 ? 16.622 -4.736 -22.378 1.00 96.88 99 SER A C 1
ATOM 785 O O . SER A 1 99 ? 15.691 -5.244 -21.748 1.00 96.88 99 SER A O 1
ATOM 787 N N . PRO A 1 100 ? 17.633 -4.094 -21.763 1.00 96.56 100 PRO A N 1
ATOM 788 C CA . PRO A 1 100 ? 17.675 -3.899 -20.317 1.00 96.56 100 PRO A CA 1
ATOM 789 C C . PRO A 1 100 ? 16.457 -3.124 -19.793 1.00 96.56 100 PRO A C 1
ATOM 791 O O . PRO A 1 100 ? 16.006 -2.164 -20.420 1.00 96.56 100 PRO A O 1
ATOM 794 N N . VAL A 1 101 ? 15.957 -3.521 -18.622 1.00 97.44 101 VAL A N 1
ATOM 795 C CA . VAL A 1 101 ? 14.866 -2.850 -17.898 1.00 97.44 101 VAL A CA 1
ATOM 796 C C . VAL A 1 101 ? 15.432 -2.276 -16.602 1.00 97.44 101 VAL A C 1
ATOM 798 O O . VAL A 1 101 ? 16.082 -2.995 -15.843 1.00 97.44 101 VAL A O 1
ATOM 801 N N . TYR A 1 102 ? 15.179 -0.993 -16.347 1.00 96.88 102 TYR A N 1
ATOM 802 C CA . TYR A 1 102 ? 15.688 -0.269 -15.180 1.00 96.88 102 TYR A CA 1
ATOM 803 C C . TYR A 1 102 ? 14.536 0.209 -14.296 1.00 96.88 102 TYR A C 1
ATOM 805 O O . TYR A 1 102 ? 13.489 0.614 -14.797 1.00 96.88 102 TYR A O 1
ATOM 813 N N . VAL A 1 103 ? 14.747 0.184 -12.980 1.00 95.94 103 VAL A N 1
ATOM 814 C CA . VAL A 1 103 ? 13.820 0.711 -11.971 1.00 95.94 103 VAL A CA 1
ATOM 815 C C . VAL A 1 103 ? 14.604 1.634 -11.049 1.00 95.94 103 VAL A C 1
ATOM 817 O O . VAL A 1 103 ? 15.722 1.307 -10.652 1.00 95.94 103 VAL A O 1
ATOM 820 N N . TYR A 1 104 ? 14.010 2.771 -10.698 1.00 95.31 104 TYR A N 1
ATOM 821 C CA . TYR A 1 104 ? 14.586 3.741 -9.773 1.00 95.31 104 TYR A CA 1
ATOM 822 C C . TYR A 1 104 ? 13.650 3.936 -8.582 1.00 95.31 104 TYR A C 1
ATOM 824 O O . TYR A 1 104 ? 12.434 3.995 -8.747 1.00 95.31 104 TYR A O 1
ATOM 832 N N . HIS A 1 105 ? 14.229 4.059 -7.390 1.00 92.75 105 HIS A N 1
ATOM 833 C CA . HIS A 1 105 ? 13.517 4.409 -6.167 1.00 92.75 105 HIS A CA 1
ATOM 834 C C . HIS A 1 105 ? 14.036 5.757 -5.674 1.00 92.75 105 HIS A C 1
ATOM 836 O O . HIS A 1 105 ? 15.217 5.892 -5.354 1.00 92.75 105 HIS A O 1
ATOM 842 N N . PHE A 1 106 ? 13.158 6.756 -5.659 1.00 89.94 106 PHE A N 1
ATOM 843 C CA . PHE A 1 106 ? 13.492 8.114 -5.256 1.00 89.94 106 PHE A CA 1
ATOM 844 C C . PHE A 1 106 ? 13.016 8.359 -3.824 1.00 89.94 106 PHE A C 1
ATOM 846 O O . PHE A 1 106 ? 11.8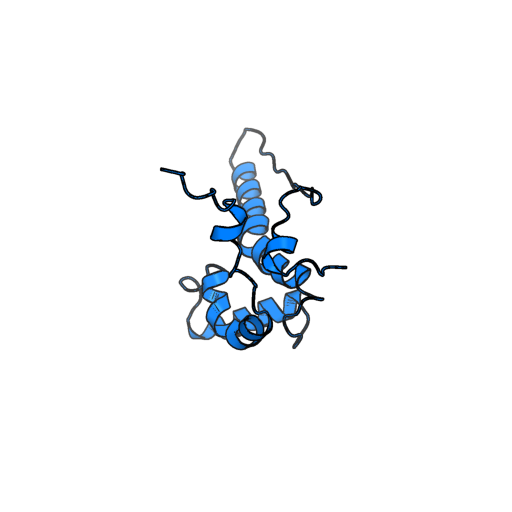32 8.211 -3.536 1.00 89.94 106 PHE A O 1
ATOM 853 N N . ASN A 1 107 ? 13.935 8.720 -2.930 1.00 87.44 107 ASN A N 1
ATOM 854 C CA . ASN A 1 107 ? 13.680 8.850 -1.492 1.00 87.44 107 ASN A CA 1
ATOM 855 C C . ASN A 1 107 ? 14.058 10.230 -0.925 1.00 87.44 107 ASN A C 1
ATOM 857 O O . ASN A 1 107 ? 14.263 10.363 0.279 1.00 87.44 107 ASN A O 1
ATOM 861 N N . TYR A 1 108 ? 14.169 11.249 -1.776 1.00 85.75 108 TYR A N 1
ATOM 862 C CA . TYR A 1 108 ? 14.448 12.612 -1.334 1.00 85.75 108 TYR A CA 1
ATOM 863 C C . TYR A 1 108 ? 13.201 13.243 -0.697 1.00 85.75 108 TYR A C 1
ATOM 865 O O . TYR A 1 108 ? 12.149 13.321 -1.331 1.00 85.75 108 TYR A O 1
ATOM 873 N N . SER A 1 109 ? 13.326 13.696 0.552 1.00 75.88 109 SER A N 1
ATOM 874 C CA . SER A 1 109 ? 12.215 14.196 1.378 1.00 75.88 109 SER A CA 1
ATOM 875 C C . SER A 1 109 ? 12.333 15.669 1.787 1.00 75.88 109 SER A C 1
ATOM 877 O O . SER A 1 109 ? 11.429 16.189 2.434 1.00 75.88 109 SER A O 1
ATOM 879 N N . GLU A 1 110 ? 13.429 16.341 1.434 1.00 79.56 110 GLU A N 1
ATOM 880 C CA . GLU A 1 110 ? 13.777 17.693 1.914 1.00 79.56 110 GLU A CA 1
ATOM 881 C C . GLU A 1 110 ? 13.378 18.814 0.936 1.00 79.56 110 GLU A C 1
ATOM 883 O O . GLU A 1 110 ? 13.930 19.909 0.964 1.00 79.56 110 GLU A O 1
ATOM 888 N N . GLY A 1 111 ? 12.430 18.547 0.035 1.00 71.81 111 GLY A N 1
ATOM 889 C CA . GLY A 1 111 ? 11.959 19.546 -0.922 1.00 71.81 111 GLY A CA 1
ATOM 890 C C . GLY A 1 111 ? 11.120 20.645 -0.264 1.00 71.81 111 GLY A C 1
ATOM 891 O O . GLY A 1 111 ? 10.345 20.375 0.651 1.00 71.81 111 GLY A O 1
ATOM 892 N N . GLU A 1 112 ? 11.205 21.866 -0.800 1.00 69.81 112 GLU A N 1
ATOM 893 C CA . GLU A 1 112 ? 10.428 23.035 -0.343 1.00 69.81 112 GLU A CA 1
ATOM 894 C C . GLU A 1 112 ? 8.902 22.805 -0.364 1.00 69.81 112 GLU A C 1
ATOM 896 O O . GLU A 1 112 ? 8.167 23.435 0.391 1.00 69.81 112 GLU A O 1
ATOM 901 N N . ASN A 1 113 ? 8.422 21.874 -1.198 1.00 67.62 113 ASN A N 1
ATOM 902 C CA . ASN A 1 113 ? 7.013 21.493 -1.321 1.00 67.62 113 ASN A CA 1
ATOM 903 C C . ASN A 1 113 ? 6.776 20.080 -0.758 1.00 67.62 113 ASN A C 1
ATOM 905 O O . ASN A 1 113 ? 6.596 19.119 -1.511 1.00 67.62 113 ASN A O 1
ATOM 909 N N . ASN A 1 114 ? 6.796 19.936 0.569 1.00 68.38 114 ASN A N 1
ATOM 910 C CA . ASN A 1 114 ? 6.520 18.661 1.232 1.00 68.38 114 ASN A CA 1
ATOM 911 C C . ASN A 1 114 ? 5.008 18.447 1.420 1.00 68.38 114 ASN A C 1
ATOM 913 O O . ASN A 1 114 ? 4.384 19.007 2.320 1.00 68.38 114 ASN A O 1
ATOM 917 N N . ALA A 1 115 ? 4.434 17.563 0.603 1.00 65.94 115 ALA A N 1
ATOM 918 C CA . ALA A 1 115 ? 3.012 17.230 0.650 1.00 65.94 115 ALA A CA 1
ATOM 919 C C . ALA A 1 115 ? 2.545 16.721 2.028 1.00 65.94 115 ALA A C 1
ATOM 921 O O . ALA A 1 115 ? 1.437 17.038 2.453 1.00 65.94 115 ALA A O 1
ATOM 922 N N . ALA A 1 116 ? 3.375 15.973 2.764 1.00 65.00 116 ALA A N 1
ATOM 923 C CA . ALA A 1 116 ? 3.002 15.483 4.092 1.00 65.00 116 ALA A CA 1
ATOM 924 C C . ALA A 1 116 ? 2.847 16.629 5.106 1.00 65.00 116 ALA A C 1
ATOM 926 O O . ALA A 1 116 ? 1.927 16.598 5.921 1.00 65.00 116 ALA A O 1
ATOM 927 N N . GLN A 1 117 ? 3.686 17.667 5.012 1.00 66.62 117 GLN A N 1
ATOM 928 C CA . GLN A 1 117 ? 3.528 18.883 5.819 1.00 66.62 117 GLN A CA 1
ATOM 929 C C . GLN A 1 117 ? 2.245 19.635 5.443 1.00 66.62 117 GLN A C 1
ATOM 931 O O . GLN A 1 117 ? 1.547 20.135 6.323 1.00 66.62 117 GLN A O 1
ATOM 936 N N . SER A 1 118 ? 1.903 19.677 4.150 1.00 65.12 118 SER A N 1
ATOM 937 C CA . SER A 1 118 ? 0.684 20.337 3.668 1.00 65.12 118 SER A CA 1
ATOM 938 C C . SER A 1 118 ? -0.605 19.633 4.108 1.00 65.12 118 SER A C 1
ATOM 940 O O . SER A 1 118 ? -1.573 20.312 4.427 1.00 65.12 118 SER A O 1
ATOM 942 N N . TYR A 1 119 ? -0.633 18.295 4.151 1.00 63.38 119 TYR A N 1
ATOM 943 C CA . TYR A 1 119 ? -1.858 17.526 4.427 1.00 63.38 119 TYR A CA 1
ATOM 944 C C . TYR A 1 119 ? -2.157 17.279 5.916 1.00 63.38 119 TYR A C 1
ATOM 946 O O . TYR A 1 119 ? -3.306 17.015 6.273 1.00 63.38 119 TYR A O 1
ATOM 954 N N . ILE A 1 120 ? -1.142 17.328 6.786 1.00 63.16 120 ILE A N 1
ATOM 955 C CA . ILE A 1 120 ? -1.265 16.964 8.216 1.00 63.16 120 ILE A CA 1
ATOM 956 C C . ILE A 1 120 ? -1.098 18.179 9.145 1.00 63.16 120 ILE A C 1
ATOM 958 O O . ILE A 1 120 ? -1.390 18.105 10.344 1.00 63.16 120 ILE A O 1
ATOM 962 N N . GLY A 1 121 ? -0.661 19.313 8.594 1.00 57.47 121 GLY A N 1
ATOM 963 C CA . GLY A 1 121 ? -0.212 20.469 9.361 1.00 57.47 121 GLY A CA 1
ATOM 964 C C . GLY A 1 121 ? 1.240 20.315 9.821 1.00 57.47 121 GLY A C 1
ATOM 965 O O . GLY A 1 121 ? 1.804 19.221 9.838 1.00 57.47 121 GLY A O 1
ATOM 966 N N . SER A 1 122 ? 1.859 21.431 10.199 1.00 53.00 122 SER A N 1
ATOM 967 C CA . SER A 1 122 ? 3.299 21.580 10.466 1.00 53.00 122 SER A CA 1
ATOM 968 C C . SER A 1 122 ? 3.826 20.904 11.747 1.00 53.00 122 SER A C 1
ATOM 970 O O . SER A 1 122 ? 4.876 21.290 12.243 1.00 53.00 122 SER A O 1
ATOM 972 N N . GLU A 1 123 ? 3.134 19.903 12.290 1.00 48.03 123 GLU A N 1
ATOM 973 C CA . GLU A 1 123 ? 3.498 19.217 13.541 1.00 48.03 123 GLU A CA 1
ATOM 974 C C . GLU A 1 123 ? 3.749 17.724 13.297 1.00 48.03 123 GLU A C 1
ATOM 976 O O . GLU A 1 123 ? 3.036 16.854 13.804 1.00 48.03 123 GLU A O 1
ATOM 981 N N . ILE A 1 124 ? 4.753 17.424 12.476 1.00 48.25 124 ILE A N 1
ATOM 982 C CA . ILE A 1 124 ? 5.389 16.105 12.471 1.00 48.25 124 ILE A CA 1
ATOM 983 C C . ILE A 1 124 ? 6.799 16.321 13.023 1.00 48.25 124 ILE A C 1
ATOM 985 O O . ILE A 1 124 ? 7.702 16.678 12.267 1.00 48.25 124 ILE A O 1
ATOM 989 N N . GLU A 1 125 ? 6.942 16.185 14.343 1.00 37.31 125 GLU A N 1
ATOM 990 C CA . GLU A 1 125 ? 8.235 15.968 15.015 1.00 37.31 125 GLU A CA 1
ATOM 991 C C . GLU A 1 125 ? 8.603 14.479 14.995 1.00 37.31 125 GLU A C 1
ATOM 993 O O . GLU A 1 125 ? 7.702 13.637 15.239 1.00 37.31 125 GLU A O 1
#

InterPro domains:
  IPR002018 Carboxylesterase, type B [PF00135] (46-113)
  IPR029058 Alpha/Beta hydrolase fold [G3DSA:3.40.50.1820] (10-124)
  IPR029058 Alpha/Beta hydrolase fold [SSF53474] (20-113)

Radius of gyration: 19.36 Å; chains: 1; bounding box: 37×63×41 Å

Organism: Anoplophora glabripennis (NCBI:txid217634)

Secondary structure (DSSP, 8-state):
-PPPP---HHHHHSTT----HHHHHHHHHHHHHHHTT-TTTS-HHHHHHHHHHHHHHHH-TTPPP-GGGHHHHHHHHIIIIIIHHHHHHHHHHHHH-SS------------SS-HHHHHH-S---